Protein AF-A0A929TL48-F1 (afdb_monomer)

Solvent-accessible surface area (backbone atoms only — not comparable to full-atom values): 5420 Å² total; per-residue (Å²): 94,58,62,59,53,46,75,73,37,95,61,46,52,31,38,32,74,45,83,45,65,51,97,87,66,5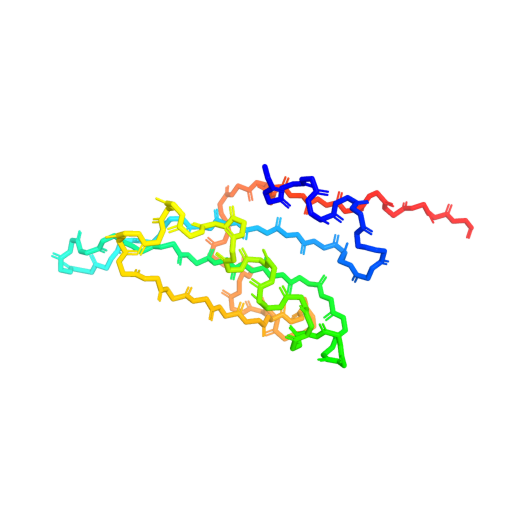4,56,27,46,37,41,41,40,23,41,60,75,92,53,44,73,70,48,49,58,56,53,48,65,51,43,44,89,68,46,86,36,66,65,49,79,52,86,38,34,70,92,70,30,69,77,48,68,80,68,57,91,66,82,60,75,36,70,56,82,80,78,87,124

Secondary structure (DSSP, 8-state):
-HHHHHHH-TT-SEEEEEEEE-TT--EEEEEEEES-HHHHHHHHHHHHHHHGGGTTS--EE----TTTTHHHHTT--S--SEE------

pLDDT: mean 72.06, std 12.64, range [36.94, 89.25]

Structure (mmCIF, N/CA/C/O backbone):
data_AF-A0A929TL48-F1
#
_entry.id   AF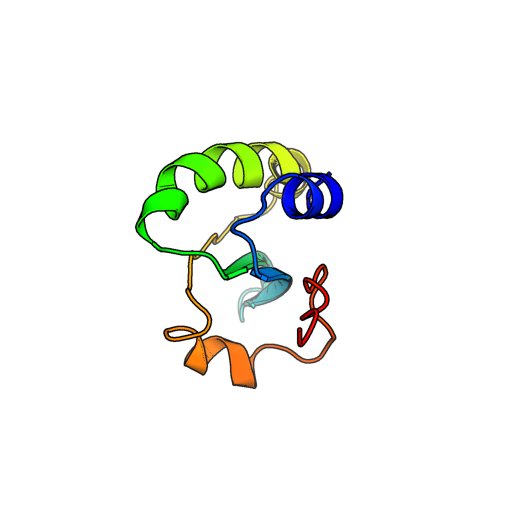-A0A929TL48-F1
#
loop_
_atom_site.group_PDB
_atom_site.id
_atom_site.type_symbol
_atom_site.label_atom_id
_atom_site.label_alt_id
_atom_site.label_comp_id
_atom_site.label_asym_id
_atom_site.label_entity_id
_atom_site.label_seq_id
_atom_site.pdbx_PDB_ins_code
_atom_site.Cartn_x
_atom_site.Cartn_y
_atom_site.Cartn_z
_atom_site.occupancy
_atom_site.B_iso_or_equiv
_atom_site.auth_seq_id
_atom_site.auth_comp_id
_atom_site.auth_asym_id
_atom_site.auth_atom_id
_atom_site.pdbx_PDB_model_num
ATOM 1 N N . ARG A 1 1 ? -6.977 5.426 -5.711 1.00 79.75 1 ARG A N 1
ATOM 2 C CA . ARG A 1 1 ? -5.695 6.156 -5.861 1.00 79.75 1 ARG A CA 1
ATOM 3 C C . ARG A 1 1 ? -4.522 5.200 -5.706 1.00 79.75 1 ARG A C 1
ATOM 5 O O . ARG A 1 1 ? -3.866 4.965 -6.701 1.00 79.75 1 ARG A O 1
ATOM 12 N N . LEU A 1 2 ? -4.357 4.546 -4.551 1.00 82.50 2 LEU A N 1
ATOM 13 C CA . LEU A 1 2 ? -3.260 3.596 -4.304 1.00 82.50 2 LEU A CA 1
ATOM 14 C C . LEU A 1 2 ? -3.180 2.429 -5.317 1.00 82.50 2 LEU A C 1
ATOM 16 O O . LEU A 1 2 ? -2.126 2.181 -5.884 1.00 82.50 2 LEU A O 1
ATOM 20 N N . ILE A 1 3 ? -4.313 1.791 -5.642 1.00 85.62 3 ILE A N 1
ATOM 21 C CA . ILE A 1 3 ? -4.373 0.750 -6.692 1.00 85.62 3 ILE A CA 1
ATOM 22 C C . ILE A 1 3 ? -4.014 1.321 -8.075 1.00 85.62 3 ILE A C 1
ATOM 24 O O . ILE A 1 3 ? -3.343 0.671 -8.867 1.00 85.62 3 ILE A O 1
ATOM 28 N N . SER A 1 4 ? -4.463 2.541 -8.385 1.00 87.38 4 SER A N 1
ATOM 29 C CA . SER A 1 4 ? -4.156 3.198 -9.662 1.00 87.38 4 SER A CA 1
ATOM 30 C C . SER A 1 4 ? -2.666 3.509 -9.784 1.00 87.38 4 SER A C 1
ATOM 32 O O . SER A 1 4 ? -2.098 3.256 -10.836 1.00 87.38 4 SER A O 1
ATOM 34 N N . PHE A 1 5 ? -2.048 3.984 -8.700 1.00 86.06 5 PHE A N 1
ATOM 35 C CA . PHE A 1 5 ? -0.605 4.172 -8.591 1.00 86.06 5 PHE A CA 1
ATOM 36 C C . PHE A 1 5 ? 0.138 2.848 -8.823 1.00 86.06 5 PHE A C 1
ATOM 38 O O . PHE A 1 5 ? 1.010 2.781 -9.680 1.00 86.06 5 PHE A O 1
ATOM 45 N N . ALA A 1 6 ? -0.266 1.759 -8.161 1.00 87.38 6 ALA A N 1
ATOM 46 C CA . ALA A 1 6 ? 0.378 0.456 -8.342 1.00 87.38 6 ALA A CA 1
ATOM 47 C C . ALA A 1 6 ? 0.284 -0.077 -9.786 1.00 87.38 6 ALA A C 1
ATOM 49 O O . ALA A 1 6 ? 1.213 -0.708 -10.281 1.00 87.38 6 ALA A O 1
ATOM 50 N N . LYS A 1 7 ? -0.812 0.222 -10.495 1.00 88.06 7 LYS A N 1
ATOM 51 C CA . LYS A 1 7 ? -0.995 -0.157 -11.906 1.00 88.06 7 LYS A CA 1
ATOM 52 C C . LYS A 1 7 ? -0.114 0.625 -12.883 1.00 88.06 7 LYS A C 1
ATOM 54 O O . LYS A 1 7 ? 0.148 0.116 -13.968 1.00 88.06 7 LYS A O 1
ATOM 59 N N . THR A 1 8 ? 0.308 1.846 -12.549 1.00 89.25 8 THR A N 1
ATOM 60 C CA . THR A 1 8 ? 1.171 2.664 -13.423 1.00 89.25 8 THR A CA 1
ATOM 61 C C . THR A 1 8 ? 2.662 2.437 -13.182 1.00 89.25 8 THR A C 1
ATOM 63 O O . THR A 1 8 ? 3.465 2.888 -13.991 1.00 89.25 8 THR A O 1
ATOM 66 N N . HIS A 1 9 ? 3.025 1.729 -12.110 1.00 86.12 9 HIS A N 1
ATOM 67 C CA . HIS A 1 9 ? 4.408 1.471 -11.711 1.00 86.12 9 HIS A CA 1
ATOM 68 C C . HIS A 1 9 ? 4.766 0.005 -11.967 1.00 86.12 9 HIS A C 1
ATOM 70 O O . HIS A 1 9 ? 4.376 -0.902 -11.226 1.00 86.12 9 HIS A O 1
ATOM 76 N N . SER A 1 10 ? 5.499 -0.220 -13.061 1.00 85.38 10 SER A N 1
ATOM 77 C CA . SER A 1 10 ? 5.923 -1.530 -13.579 1.00 85.38 10 SER A CA 1
ATOM 78 C C . SER A 1 10 ? 6.953 -2.270 -12.713 1.00 85.38 10 SER A C 1
ATOM 80 O O . SER A 1 10 ? 7.324 -3.399 -12.999 1.00 85.38 10 SER A O 1
ATOM 82 N N . GLU A 1 11 ? 7.336 -1.715 -11.581 1.00 83.31 11 GLU A N 1
ATOM 83 C CA . GLU A 1 11 ? 8.273 -2.261 -10.605 1.00 83.31 11 GLU A CA 1
ATOM 84 C C . GLU A 1 11 ? 7.564 -2.772 -9.342 1.00 83.31 11 GLU A C 1
ATOM 86 O O . GLU A 1 11 ? 8.136 -3.559 -8.595 1.00 83.31 11 GLU A O 1
ATOM 91 N N . ILE A 1 12 ? 6.297 -2.389 -9.135 1.0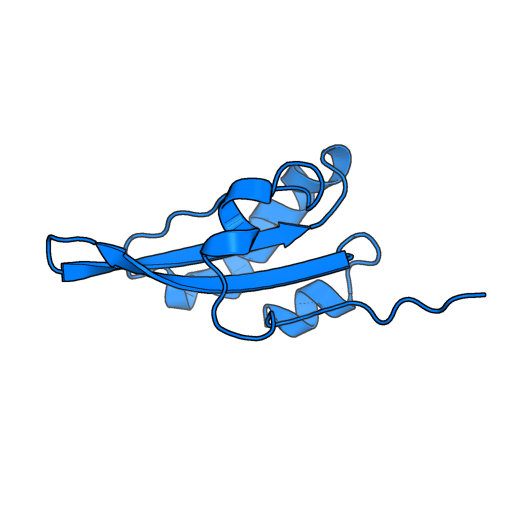0 85.69 12 ILE A N 1
ATOM 92 C CA . ILE A 1 12 ? 5.484 -2.839 -8.000 1.00 85.69 12 ILE A CA 1
ATOM 93 C C . ILE A 1 12 ? 4.856 -4.199 -8.307 1.00 85.69 12 ILE A C 1
ATOM 95 O O . ILE A 1 12 ? 3.884 -4.298 -9.061 1.00 85.69 12 ILE A O 1
ATOM 99 N N . ALA A 1 13 ? 5.395 -5.250 -7.700 1.00 85.19 13 ALA A N 1
ATOM 100 C CA . ALA A 1 13 ? 4.855 -6.602 -7.804 1.00 85.19 13 ALA A CA 1
ATOM 101 C C . ALA A 1 13 ? 3.601 -6.778 -6.935 1.00 85.19 13 ALA A C 1
ATOM 103 O O . ALA A 1 13 ? 2.654 -7.462 -7.326 1.00 85.19 13 ALA A O 1
ATOM 104 N N . MET A 1 14 ? 3.565 -6.124 -5.771 1.00 84.75 14 MET A N 1
ATOM 105 C CA . MET A 1 14 ? 2.446 -6.211 -4.837 1.00 84.75 14 MET A CA 1
ATOM 106 C C . MET A 1 14 ? 2.341 -4.947 -3.988 1.00 84.75 14 MET A C 1
ATOM 108 O O . MET A 1 14 ? 3.346 -4.349 -3.608 1.00 84.75 14 MET A O 1
ATOM 112 N N . LEU A 1 15 ? 1.109 -4.540 -3.695 1.00 85.94 15 LEU A N 1
ATOM 113 C CA . LEU A 1 15 ? 0.813 -3.467 -2.758 1.00 85.94 15 LEU A CA 1
ATOM 114 C C . LEU A 1 15 ? -0.329 -3.903 -1.845 1.00 85.94 15 LEU A C 1
ATOM 116 O O . LEU A 1 15 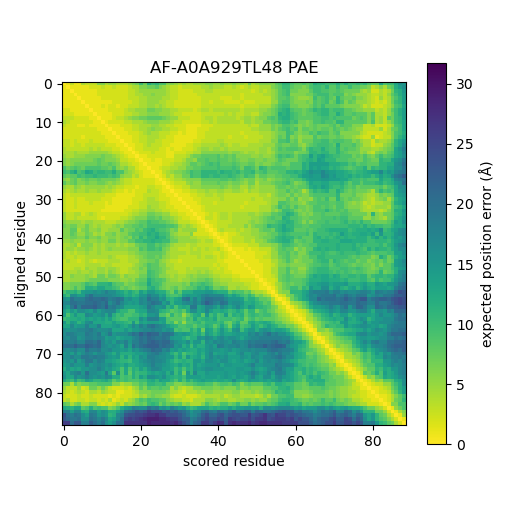? -1.370 -4.366 -2.308 1.00 85.94 15 LEU A O 1
ATOM 120 N N . ASP A 1 16 ? -0.146 -3.696 -0.548 1.00 84.94 16 ASP A N 1
ATOM 121 C CA . ASP A 1 16 ? -1.109 -4.046 0.484 1.00 84.94 16 ASP A CA 1
ATOM 122 C C . ASP A 1 16 ? -1.259 -2.921 1.515 1.00 84.94 16 ASP A C 1
ATOM 124 O O . ASP A 1 16 ? -0.364 -2.091 1.699 1.00 84.94 16 ASP A O 1
ATOM 128 N N . MET A 1 17 ? -2.404 -2.886 2.193 1.00 82.44 17 MET A N 1
ATOM 129 C CA . MET A 1 17 ? -2.685 -1.947 3.273 1.00 82.44 17 MET A CA 1
ATOM 130 C C . MET A 1 17 ? -3.441 -2.654 4.394 1.00 82.44 17 MET A C 1
ATOM 132 O O . MET A 1 17 ? -4.609 -3.006 4.255 1.00 82.44 17 MET A O 1
ATOM 136 N N . LEU A 1 18 ? -2.786 -2.784 5.541 1.00 79.75 18 LEU A N 1
ATOM 137 C CA . LEU A 1 18 ? -3.313 -3.450 6.723 1.00 79.75 18 LEU A CA 1
ATOM 138 C C . LEU A 1 18 ? -3.725 -2.424 7.775 1.00 79.75 18 LEU A C 1
ATOM 140 O O . LEU A 1 18 ? -2.965 -1.514 8.107 1.00 79.75 18 LEU A O 1
ATOM 144 N N . LEU A 1 19 ? -4.912 -2.597 8.351 1.00 79.75 19 LEU A N 1
ATOM 145 C CA . LEU A 1 19 ? -5.334 -1.850 9.530 1.00 79.75 19 LEU A CA 1
ATOM 146 C C . LEU A 1 19 ? -4.791 -2.543 10.782 1.00 79.75 19 LEU A C 1
ATOM 148 O O . LEU A 1 19 ? -5.218 -3.646 11.118 1.00 79.75 19 LEU A O 1
ATOM 152 N N . LYS A 1 20 ? -3.873 -1.897 11.498 1.00 77.44 20 LYS A N 1
ATOM 153 C CA . LYS A 1 20 ? -3.389 -2.364 12.796 1.00 77.44 20 LYS A CA 1
ATOM 154 C C . LYS A 1 20 ? -4.062 -1.591 13.917 1.00 77.44 20 LYS A C 1
ATOM 156 O O . LYS A 1 20 ? -4.262 -0.383 13.835 1.00 77.44 20 LYS A O 1
ATOM 161 N N . ARG A 1 21 ? -4.400 -2.299 14.989 1.00 78.31 21 ARG A N 1
ATOM 162 C CA . ARG A 1 21 ? -4.799 -1.704 16.261 1.00 78.31 21 ARG A CA 1
ATOM 163 C C . ARG A 1 21 ? -3.838 -2.203 17.326 1.00 78.31 21 ARG A C 1
ATOM 165 O O . ARG A 1 21 ? -3.679 -3.413 17.464 1.00 78.31 21 ARG A O 1
ATOM 172 N N . ASP A 1 22 ? -3.184 -1.286 18.023 1.00 78.06 22 ASP A N 1
ATOM 173 C CA . ASP A 1 22 ? -2.322 -1.646 19.146 1.00 78.06 22 ASP A CA 1
ATOM 174 C C . ASP A 1 22 ? -3.131 -1.893 20.430 1.00 78.06 22 ASP A C 1
ATOM 176 O O . ASP A 1 22 ? -4.345 -1.670 20.488 1.00 78.06 22 ASP A O 1
ATOM 180 N N . GLU A 1 23 ? -2.449 -2.359 21.475 1.00 80.12 23 GLU A N 1
ATOM 181 C CA . GLU A 1 23 ? -3.048 -2.665 22.780 1.00 80.12 23 GLU A CA 1
ATOM 182 C C . GLU A 1 23 ? -3.678 -1.434 23.458 1.00 80.12 23 GLU A C 1
ATOM 184 O O . GLU A 1 23 ? -4.587 -1.578 24.274 1.00 80.12 23 GLU A O 1
ATOM 189 N N . SER A 1 24 ? -3.251 -0.219 23.090 1.00 82.06 24 SER A N 1
ATOM 190 C CA . SER A 1 24 ? -3.824 1.041 23.584 1.00 82.06 24 SER A CA 1
ATOM 191 C C . SER A 1 24 ? -5.113 1.448 22.856 1.00 82.06 24 SER A C 1
ATOM 193 O O . SER A 1 24 ? -5.759 2.430 23.223 1.00 82.06 24 SER A O 1
ATOM 195 N N . GLY A 1 25 ? -5.508 0.698 21.821 1.00 77.44 25 GLY A N 1
ATOM 196 C CA . GLY A 1 25 ? -6.646 1.009 20.959 1.00 77.44 25 GLY A CA 1
ATOM 197 C C . GLY A 1 25 ? -6.314 1.990 19.832 1.00 77.44 25 GLY A C 1
ATOM 198 O O . GLY A 1 25 ? -7.200 2.331 19.036 1.00 77.44 25 GLY A O 1
ATOM 199 N N . THR A 1 26 ? -5.054 2.416 19.712 1.00 78.50 26 THR A N 1
ATOM 200 C CA . THR A 1 26 ? -4.613 3.285 18.623 1.00 78.50 26 THR A CA 1
ATOM 201 C C . THR A 1 26 ? -4.653 2.501 17.325 1.00 78.50 26 THR A C 1
ATOM 203 O O . THR A 1 26 ? -4.156 1.382 17.225 1.00 78.50 26 THR A O 1
ATOM 206 N N . THR A 1 27 ? -5.302 3.086 16.324 1.00 74.81 27 THR A N 1
ATOM 207 C CA . THR A 1 27 ? -5.466 2.474 15.008 1.00 74.81 27 THR A CA 1
ATOM 208 C C . THR A 1 27 ? -4.502 3.131 14.027 1.00 74.81 27 THR A C 1
ATOM 210 O O . THR A 1 27 ? -4.536 4.352 13.866 1.00 74.81 27 THR A O 1
ATOM 213 N N . SER A 1 28 ? -3.678 2.326 13.369 1.00 73.62 28 SER A N 1
ATOM 214 C CA . SER A 1 28 ? -2.696 2.736 12.370 1.00 73.62 28 SER A CA 1
ATOM 215 C C . SER A 1 28 ? -2.873 1.929 11.087 1.00 73.62 28 SER A C 1
ATOM 217 O O . SER A 1 28 ? -3.365 0.802 11.101 1.00 73.62 28 SER A O 1
ATOM 219 N N . TYR A 1 29 ? -2.489 2.514 9.958 1.00 76.88 29 TYR A N 1
ATOM 220 C CA . TYR A 1 29 ? -2.386 1.783 8.699 1.00 76.88 29 TYR A CA 1
ATOM 221 C C . TYR A 1 29 ? -0.926 1.397 8.474 1.00 76.88 29 TYR A C 1
ATOM 223 O O . TYR A 1 29 ? -0.047 2.247 8.621 1.00 76.88 29 TYR A O 1
ATOM 231 N N . LEU A 1 30 ? -0.693 0.136 8.113 1.00 77.50 30 LEU A N 1
ATOM 232 C CA . LEU A 1 30 ? 0.571 -0.373 7.597 1.00 77.50 30 LEU A CA 1
ATOM 233 C C . LEU A 1 30 ? 0.420 -0.585 6.096 1.00 77.50 30 LEU A C 1
ATOM 235 O O . LEU A 1 30 ? -0.370 -1.421 5.670 1.00 77.50 30 LEU A O 1
ATOM 239 N N . ILE A 1 31 ? 1.185 0.153 5.305 1.00 78.88 31 ILE A N 1
ATOM 240 C CA . ILE A 1 31 ? 1.284 -0.076 3.863 1.00 78.88 31 ILE A CA 1
ATOM 241 C C . ILE A 1 31 ? 2.498 -0.966 3.624 1.00 78.88 31 ILE A C 1
ATOM 243 O O . ILE A 1 31 ? 3.551 -0.707 4.200 1.00 78.88 31 ILE A O 1
ATOM 247 N N . ILE A 1 32 ? 2.337 -2.001 2.802 1.00 79.50 32 ILE A N 1
ATOM 248 C CA . ILE A 1 32 ? 3.407 -2.915 2.395 1.00 79.50 32 ILE A CA 1
ATOM 249 C C . ILE A 1 32 ? 3.499 -2.853 0.878 1.00 79.50 32 ILE A C 1
ATOM 251 O O . ILE A 1 32 ? 2.497 -3.051 0.194 1.00 79.50 32 ILE A O 1
ATOM 255 N N . VAL A 1 33 ? 4.691 -2.594 0.351 1.00 80.38 33 VAL A N 1
ATOM 256 C CA . VAL A 1 33 ? 4.932 -2.546 -1.094 1.00 80.38 33 VAL A CA 1
ATOM 257 C C . VAL A 1 33 ? 6.114 -3.430 -1.433 1.00 80.38 33 VAL A C 1
ATOM 259 O O . VAL A 1 33 ? 7.194 -3.249 -0.876 1.00 80.38 33 VAL A O 1
ATOM 262 N N . ASP A 1 34 ? 5.896 -4.365 -2.352 1.00 81.31 34 ASP A N 1
ATOM 263 C CA . ASP A 1 34 ? 6.949 -5.194 -2.917 1.00 81.31 34 ASP A CA 1
ATOM 264 C C . ASP A 1 34 ? 7.427 -4.631 -4.246 1.00 81.31 34 ASP A C 1
ATOM 266 O O . ASP A 1 34 ? 6.683 -4.584 -5.230 1.00 81.31 34 ASP A O 1
ATOM 270 N N . MET A 1 35 ? 8.673 -4.177 -4.233 1.00 81.75 35 MET A N 1
ATOM 271 C CA . MET A 1 35 ? 9.361 -3.540 -5.345 1.00 81.75 35 MET A CA 1
ATOM 272 C C . MET A 1 35 ? 10.875 -3.531 -5.078 1.00 81.75 35 MET A C 1
ATOM 274 O O . MET A 1 35 ? 11.278 -3.650 -3.919 1.00 81.75 35 MET A O 1
ATOM 278 N N . PRO A 1 36 ? 11.735 -3.349 -6.094 1.00 80.19 36 PRO A N 1
ATOM 279 C CA . PRO A 1 36 ? 13.176 -3.217 -5.886 1.00 80.19 36 PRO A CA 1
ATOM 280 C C . PRO A 1 36 ? 13.538 -2.033 -4.972 1.0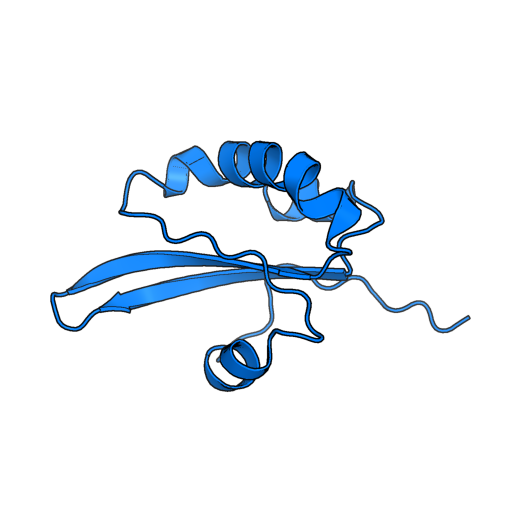0 80.19 36 PRO A C 1
ATOM 282 O O . PRO A 1 36 ? 12.965 -0.948 -5.088 1.00 80.19 36 PRO A O 1
ATOM 285 N N . GLU A 1 37 ? 14.529 -2.224 -4.093 1.00 73.62 37 GLU A N 1
ATOM 286 C CA . GLU A 1 37 ? 14.962 -1.220 -3.100 1.00 73.62 37 GLU A CA 1
ATOM 287 C C . GLU A 1 37 ? 15.438 0.089 -3.756 1.00 73.62 37 GLU A C 1
ATOM 289 O O . GLU A 1 37 ? 15.180 1.172 -3.236 1.00 73.62 37 GLU A O 1
ATOM 294 N N . GLU A 1 38 ? 16.043 -0.003 -4.942 1.00 76.50 38 GLU A N 1
ATOM 295 C CA . GLU A 1 38 ? 16.540 1.131 -5.735 1.00 76.50 38 GLU A CA 1
ATOM 296 C C . GLU A 1 38 ? 15.438 2.140 -6.107 1.00 76.50 38 GLU A C 1
ATOM 298 O O . GLU A 1 38 ? 15.705 3.336 -6.193 1.00 76.50 38 GLU A O 1
ATOM 303 N N . HIS A 1 39 ? 14.189 1.683 -6.250 1.00 71.44 39 HIS A N 1
ATOM 304 C CA . HIS A 1 39 ? 13.038 2.515 -6.632 1.00 71.44 39 HIS A CA 1
ATOM 305 C C . HIS A 1 39 ? 12.178 2.951 -5.434 1.00 71.44 39 HIS A C 1
ATOM 307 O O . HIS A 1 39 ? 11.247 3.747 -5.572 1.00 71.44 39 HIS A O 1
ATOM 313 N N . CYS A 1 40 ? 12.486 2.452 -4.234 1.00 71.56 40 CYS A N 1
ATOM 314 C CA . CYS A 1 40 ? 11.697 2.679 -3.025 1.00 71.56 40 CYS A CA 1
ATOM 315 C C . CYS A 1 40 ? 11.553 4.172 -2.689 1.00 71.56 40 CYS A C 1
ATOM 317 O O . CYS A 1 40 ? 10.459 4.641 -2.376 1.00 71.56 40 CYS A O 1
ATOM 319 N N . HIS A 1 41 ? 12.641 4.942 -2.799 1.00 70.44 41 HIS A N 1
ATOM 320 C CA . HIS A 1 41 ? 12.641 6.361 -2.438 1.00 70.44 41 HIS A CA 1
ATOM 321 C C . HIS A 1 41 ? 11.737 7.210 -3.346 1.00 70.44 41 HIS A C 1
ATOM 323 O O . HIS A 1 41 ? 11.082 8.141 -2.876 1.00 70.44 41 HIS A O 1
ATOM 329 N N . GLU A 1 42 ? 11.675 6.865 -4.632 1.00 73.25 42 GLU A N 1
ATOM 330 C CA . GLU A 1 42 ? 10.871 7.561 -5.638 1.00 73.25 42 GLU A CA 1
ATOM 331 C C . GLU A 1 42 ? 9.379 7.267 -5.431 1.00 73.25 42 GLU A C 1
ATOM 333 O O . GLU A 1 42 ? 8.561 8.185 -5.364 1.00 73.25 42 GLU A O 1
ATOM 338 N N . CYS A 1 43 ? 9.037 5.997 -5.192 1.00 76.31 43 CYS A N 1
ATOM 339 C CA . CYS A 1 43 ? 7.662 5.576 -4.932 1.00 76.31 43 CYS A CA 1
ATOM 340 C C . CYS A 1 43 ? 7.141 6.016 -3.554 1.00 76.31 43 CYS A C 1
ATOM 342 O O . CYS A 1 43 ? 5.942 6.258 -3.409 1.00 76.31 43 CYS A O 1
ATOM 344 N N . PHE A 1 44 ? 8.008 6.165 -2.540 1.00 76.81 44 PHE A N 1
ATOM 345 C CA . PHE A 1 44 ? 7.611 6.536 -1.173 1.00 76.81 44 PHE A CA 1
ATOM 346 C C . PHE A 1 44 ? 6.736 7.785 -1.148 1.00 76.81 44 PHE A C 1
ATOM 348 O O . PHE A 1 44 ? 5.683 7.810 -0.505 1.00 76.81 44 PHE A O 1
ATOM 355 N N . LYS A 1 45 ? 7.182 8.836 -1.842 1.00 78.94 45 LYS A N 1
ATOM 356 C CA . LYS A 1 45 ? 6.508 10.133 -1.838 1.00 78.94 45 LYS A CA 1
ATOM 357 C C . LYS A 1 45 ? 5.114 10.031 -2.453 1.00 78.94 45 LYS A C 1
ATOM 359 O O . LYS A 1 45 ? 4.156 10.534 -1.872 1.00 78.94 45 LYS A O 1
ATOM 364 N N . GLU A 1 46 ? 4.988 9.355 -3.587 1.00 80.81 46 GLU A N 1
ATOM 365 C CA . GLU A 1 46 ? 3.718 9.229 -4.303 1.00 80.81 46 GLU A CA 1
ATOM 366 C C . GLU A 1 46 ? 2.733 8.277 -3.611 1.00 80.81 46 GLU A C 1
ATOM 368 O O . GLU A 1 46 ? 1.527 8.546 -3.586 1.00 80.81 46 GLU A O 1
ATOM 373 N N . ILE A 1 47 ? 3.230 7.206 -2.982 1.00 80.06 47 ILE A N 1
ATOM 374 C CA . ILE A 1 47 ? 2.437 6.329 -2.108 1.00 80.06 47 ILE A CA 1
ATOM 375 C C . ILE A 1 47 ? 1.882 7.147 -0.946 1.00 80.06 47 ILE A C 1
ATOM 377 O O . ILE A 1 47 ? 0.671 7.132 -0.716 1.00 80.06 47 ILE A O 1
ATOM 381 N N . TYR A 1 48 ? 2.749 7.899 -0.261 1.00 77.75 48 TYR A N 1
ATOM 382 C CA . TYR A 1 48 ? 2.368 8.771 0.845 1.00 77.75 48 TYR A CA 1
ATOM 383 C C . TYR A 1 48 ? 1.316 9.801 0.417 1.00 77.75 48 TYR A C 1
ATOM 385 O O . TYR A 1 48 ? 0.291 9.947 1.079 1.00 77.75 48 TYR A O 1
ATOM 393 N N . GLU A 1 49 ? 1.518 10.494 -0.705 1.00 79.56 49 GLU A N 1
ATOM 394 C CA . GLU A 1 49 ? 0.552 11.461 -1.240 1.00 79.56 49 GLU A CA 1
ATOM 395 C C . GLU A 1 49 ? -0.780 10.794 -1.620 1.00 79.56 49 GLU A C 1
ATOM 397 O O . GLU A 1 49 ? -1.851 11.344 -1.354 1.00 79.56 49 GLU A O 1
ATOM 402 N N . SER A 1 50 ? -0.736 9.576 -2.164 1.00 79.31 50 SER A N 1
ATOM 403 C CA . SER A 1 50 ? -1.919 8.803 -2.559 1.00 79.31 50 SER A CA 1
ATOM 404 C C . SER A 1 50 ? -2.770 8.330 -1.383 1.00 79.31 50 SER A C 1
ATOM 406 O O . SER A 1 50 ? -3.976 8.119 -1.559 1.00 79.31 50 SER A O 1
ATOM 408 N N . CYS A 1 51 ? -2.164 8.138 -0.209 1.00 76.19 51 CYS A N 1
ATOM 409 C CA . CYS A 1 51 ? -2.842 7.683 1.001 1.00 76.19 51 CYS A CA 1
ATOM 410 C C . CYS A 1 51 ? -2.960 8.763 2.083 1.00 76.19 51 CYS A C 1
ATOM 412 O O . CYS A 1 51 ? -3.598 8.500 3.096 1.00 76.19 51 CYS A O 1
ATOM 414 N N . ARG A 1 52 ? -2.432 9.978 1.869 1.00 74.88 52 ARG A N 1
ATOM 415 C CA . ARG A 1 52 ? -2.364 11.073 2.857 1.00 74.88 52 ARG A CA 1
ATOM 416 C C . ARG A 1 52 ? -3.679 11.363 3.573 1.00 74.88 52 ARG A C 1
ATOM 418 O O . ARG A 1 52 ? -3.679 11.574 4.782 1.00 74.88 52 ARG A O 1
ATOM 425 N N . ASP A 1 53 ? -4.790 11.306 2.845 1.00 74.00 53 ASP A N 1
ATOM 426 C CA . ASP A 1 53 ? -6.139 11.529 3.380 1.00 74.00 53 ASP A CA 1
ATOM 427 C C . ASP A 1 53 ? -6.538 10.464 4.433 1.00 74.00 53 ASP A C 1
ATOM 429 O O . ASP A 1 53 ? -7.366 10.717 5.306 1.00 74.00 53 ASP A O 1
ATOM 433 N N . LEU A 1 54 ? -5.921 9.277 4.397 1.00 66.94 54 LEU A N 1
ATOM 434 C CA . LEU A 1 54 ? -6.075 8.199 5.384 1.00 66.94 54 LEU A CA 1
ATOM 435 C C . LEU A 1 54 ? -5.104 8.346 6.571 1.00 66.94 54 LEU A C 1
ATOM 437 O O . LEU A 1 54 ? -5.371 7.817 7.652 1.00 66.94 54 LEU A O 1
ATOM 441 N N . LEU A 1 55 ? -4.007 9.096 6.396 1.00 60.16 55 LEU A N 1
ATOM 442 C CA . LEU A 1 55 ? -2.919 9.280 7.370 1.00 60.16 55 LEU A CA 1
ATOM 443 C C . LEU A 1 55 ? -3.219 10.330 8.456 1.00 60.16 55 LEU A C 1
ATOM 445 O O . LEU A 1 55 ? -2.369 10.602 9.301 1.00 60.16 55 LEU A O 1
ATOM 449 N N . HIS A 1 56 ? -4.433 10.895 8.498 1.00 57.56 56 HIS A N 1
ATOM 450 C CA . HIS A 1 56 ? -4.908 11.685 9.648 1.00 57.56 56 HIS A CA 1
ATOM 451 C C . HIS A 1 56 ? -4.991 10.856 10.951 1.00 57.56 56 HIS A C 1
ATOM 453 O O . HIS A 1 56 ? -5.217 11.410 12.028 1.00 57.56 56 HIS A O 1
ATOM 459 N N . ARG A 1 57 ? -4.790 9.533 10.868 1.00 54.34 57 ARG A N 1
ATOM 460 C CA . ARG A 1 57 ? -4.520 8.618 11.983 1.00 54.34 57 ARG A CA 1
ATOM 461 C C . ARG A 1 57 ? -3.075 8.123 11.874 1.00 54.34 57 ARG A C 1
ATOM 463 O O . ARG A 1 57 ? -2.647 7.785 10.776 1.00 54.34 57 ARG A O 1
ATOM 470 N N . VAL A 1 58 ? -2.353 8.117 13.001 1.00 49.88 58 VAL A N 1
ATOM 471 C CA . VAL A 1 58 ? -0.907 7.829 13.135 1.00 49.88 58 VAL A CA 1
ATOM 472 C C . VAL A 1 58 ? -0.432 6.757 12.137 1.00 49.88 58 VAL A C 1
ATOM 474 O O . VAL A 1 58 ? -0.801 5.590 12.289 1.00 49.88 58 VAL A O 1
ATOM 477 N N . PRO A 1 59 ? 0.357 7.125 11.111 1.00 50.09 59 PRO A N 1
ATOM 478 C CA . PRO A 1 59 ? 0.770 6.186 10.079 1.00 50.09 59 PRO A CA 1
ATOM 479 C C . PRO A 1 59 ? 2.140 5.569 10.378 1.00 50.09 59 PRO A C 1
ATOM 481 O O . PRO A 1 59 ? 3.100 6.281 10.666 1.00 50.09 59 PRO A O 1
ATOM 484 N N . TYR A 1 60 ? 2.243 4.247 10.240 1.00 55.53 60 TYR A N 1
ATOM 485 C CA . TYR A 1 60 ? 3.521 3.541 10.154 1.00 55.53 60 TYR A CA 1
ATOM 486 C C . TYR A 1 60 ? 3.630 2.959 8.747 1.00 55.53 60 TYR A C 1
ATOM 488 O O . TYR A 1 60 ? 2.936 2.004 8.413 1.00 55.53 60 TYR A O 1
ATOM 496 N N . MET A 1 61 ? 4.465 3.562 7.906 1.00 60.25 61 MET A N 1
ATOM 497 C CA . MET A 1 61 ? 4.706 3.088 6.544 1.00 60.25 61 MET A CA 1
ATOM 498 C C . MET A 1 61 ? 6.068 2.399 6.503 1.00 60.25 61 MET A C 1
ATOM 500 O O . MET A 1 61 ? 7.065 3.025 6.857 1.00 60.25 61 MET A O 1
ATOM 504 N N . ASP A 1 62 ? 6.095 1.125 6.111 1.00 59.91 62 ASP A N 1
ATOM 505 C CA . ASP A 1 62 ? 7.312 0.313 6.053 1.00 59.91 62 ASP A CA 1
ATOM 506 C C . ASP A 1 62 ? 7.484 -0.256 4.639 1.00 59.91 62 ASP A C 1
ATOM 508 O O . ASP A 1 62 ? 6.529 -0.745 4.035 1.00 59.91 62 ASP A O 1
ATOM 512 N N . PHE A 1 63 ? 8.693 -0.157 4.092 1.00 60.69 63 PHE A N 1
ATOM 513 C CA . PHE A 1 63 ? 8.999 -0.576 2.724 1.00 60.69 63 PHE A CA 1
ATOM 514 C C . PHE A 1 63 ? 9.753 -1.879 2.774 1.00 60.69 63 PHE A C 1
ATOM 516 O O . PHE A 1 63 ? 10.905 -1.938 3.203 1.00 60.69 63 PHE A O 1
ATOM 523 N N . VAL A 1 64 ? 9.078 -2.939 2.354 1.00 58.69 64 VAL A N 1
ATOM 524 C CA . VAL A 1 64 ? 9.547 -4.293 2.584 1.00 58.69 64 VAL A CA 1
ATOM 525 C C . VAL A 1 64 ? 9.402 -5.076 1.298 1.00 58.69 64 VAL A C 1
ATOM 527 O O . VAL A 1 64 ? 8.292 -5.396 0.881 1.00 58.69 64 VAL A O 1
ATOM 530 N N . THR A 1 65 ? 10.540 -5.426 0.704 1.00 56.91 65 THR A N 1
ATOM 531 C CA . THR A 1 65 ? 10.589 -6.401 -0.389 1.00 56.91 65 THR A CA 1
ATOM 532 C C . THR A 1 65 ? 9.980 -7.718 0.096 1.00 56.91 65 THR A C 1
ATOM 534 O O . THR A 1 65 ? 10.212 -8.113 1.239 1.00 56.91 65 THR A O 1
ATOM 537 N N . LEU A 1 66 ? 9.231 -8.455 -0.730 1.00 52.41 66 LEU A N 1
ATOM 538 C CA . LEU A 1 66 ? 8.695 -9.774 -0.346 1.00 52.41 66 LEU A CA 1
ATOM 539 C C . LEU A 1 66 ? 9.812 -10.741 0.090 1.00 52.41 66 LEU A C 1
ATOM 541 O O . LEU A 1 66 ? 9.572 -11.599 0.938 1.00 52.41 66 LEU A O 1
ATOM 545 N N . GLN A 1 67 ? 11.045 -10.546 -0.397 1.00 50.66 67 GLN A N 1
ATOM 546 C CA . GLN A 1 67 ? 12.247 -11.241 0.086 1.00 50.66 67 GLN A CA 1
ATOM 547 C C . GLN A 1 67 ? 12.621 -10.922 1.546 1.00 50.66 67 GLN A C 1
ATOM 549 O O . GLN A 1 67 ? 13.199 -11.769 2.218 1.00 50.66 67 GLN A O 1
ATOM 554 N N . ARG A 1 68 ? 12.306 -9.725 2.052 1.00 48.28 68 ARG A N 1
ATOM 555 C CA . ARG A 1 68 ? 12.499 -9.309 3.456 1.00 48.28 68 ARG A CA 1
ATOM 556 C C . ARG A 1 68 ? 11.208 -9.356 4.288 1.00 48.28 68 ARG A C 1
ATOM 558 O O . ARG A 1 68 ? 11.246 -9.144 5.498 1.00 48.28 68 ARG A O 1
ATOM 565 N N . GLY A 1 69 ? 10.071 -9.655 3.662 1.00 53.81 69 GLY A N 1
ATOM 566 C CA . GLY A 1 69 ? 8.729 -9.589 4.242 1.00 53.81 69 GLY A CA 1
ATOM 567 C C . GLY A 1 69 ? 8.244 -10.834 4.969 1.00 53.81 69 GLY A C 1
ATOM 568 O O . GLY A 1 69 ? 7.035 -11.024 5.086 1.00 53.81 69 GLY A O 1
ATOM 569 N N . ASP A 1 70 ? 9.136 -11.672 5.498 1.00 55.00 70 ASP A N 1
ATOM 570 C CA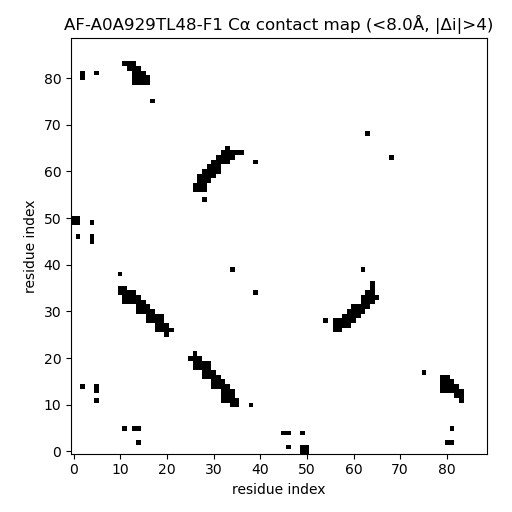 . ASP A 1 70 ? 8.728 -12.847 6.281 1.00 55.00 70 ASP A CA 1
ATOM 571 C C . ASP A 1 70 ? 7.870 -12.475 7.504 1.00 55.00 70 ASP A C 1
ATOM 573 O O . ASP A 1 70 ? 6.969 -13.226 7.875 1.00 55.00 70 ASP A O 1
ATOM 577 N N . PHE A 1 71 ? 8.041 -11.275 8.073 1.00 55.12 71 PHE A N 1
ATOM 578 C CA . PHE A 1 71 ? 7.167 -10.778 9.145 1.00 55.12 71 PHE A CA 1
ATOM 579 C C . PHE A 1 71 ? 5.734 -10.468 8.671 1.00 55.12 71 PHE A C 1
ATOM 581 O O . PHE A 1 71 ? 4.806 -10.451 9.480 1.00 55.12 71 PHE A O 1
ATOM 588 N N . ALA A 1 72 ? 5.533 -10.211 7.374 1.00 54.44 72 ALA A N 1
ATOM 589 C CA . ALA A 1 72 ? 4.224 -9.922 6.800 1.00 54.44 72 ALA A CA 1
ATOM 590 C C . ALA A 1 72 ? 3.435 -11.199 6.479 1.00 54.44 72 ALA A C 1
ATOM 592 O O . ALA A 1 72 ? 2.207 -11.147 6.445 1.00 54.44 72 ALA A O 1
ATOM 593 N N . LYS A 1 73 ? 4.107 -12.350 6.306 1.00 58.59 73 LYS A N 1
ATOM 594 C CA . LYS A 1 73 ? 3.448 -13.638 6.018 1.00 58.59 73 LYS A CA 1
ATOM 595 C C . LYS A 1 73 ? 2.453 -14.055 7.103 1.00 58.59 73 LYS A C 1
ATOM 597 O O . LYS A 1 73 ? 1.418 -14.619 6.779 1.00 58.59 73 LYS A O 1
ATOM 602 N N . GLY A 1 74 ? 2.742 -13.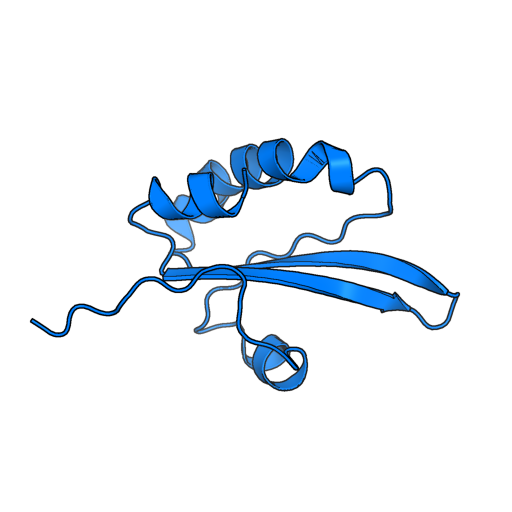759 8.373 1.00 57.97 74 GLY A N 1
ATOM 603 C CA . GLY A 1 74 ? 1.832 -14.030 9.496 1.00 57.97 74 GLY A CA 1
ATOM 604 C C . GLY A 1 74 ? 0.862 -12.890 9.827 1.00 57.97 74 GLY A C 1
ATOM 605 O O . GLY A 1 74 ? -0.025 -13.072 10.654 1.00 57.97 74 GLY A O 1
ATOM 606 N N . ALA A 1 75 ? 1.038 -11.712 9.221 1.00 59.53 75 ALA A N 1
ATOM 607 C CA . ALA A 1 75 ? 0.238 -10.522 9.513 1.00 59.53 75 ALA A CA 1
ATOM 608 C C . ALA A 1 75 ? -0.942 -10.334 8.547 1.00 59.53 75 ALA A C 1
ATOM 610 O O . ALA A 1 75 ? -1.869 -9.593 8.867 1.00 59.53 75 ALA A O 1
ATOM 611 N N . ARG A 1 76 ? -0.902 -10.972 7.371 1.00 63.47 76 ARG A N 1
ATOM 612 C CA . ARG A 1 76 ? -1.975 -10.899 6.375 1.00 63.47 76 ARG A CA 1
ATOM 613 C C . ARG A 1 76 ? -3.014 -11.974 6.647 1.00 63.47 76 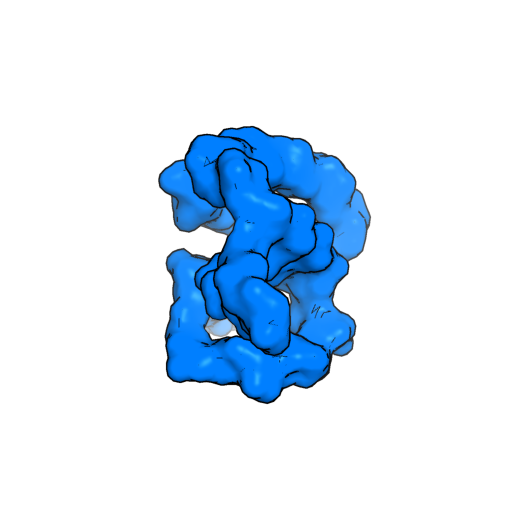ARG A C 1
ATOM 615 O O . ARG A 1 76 ? -2.697 -13.159 6.676 1.00 63.47 76 ARG A O 1
ATOM 622 N N . THR A 1 77 ? -4.255 -11.548 6.822 1.00 63.44 77 THR A N 1
ATOM 623 C CA . THR A 1 77 ? -5.424 -12.432 6.926 1.00 63.44 77 THR A CA 1
ATOM 624 C C . THR A 1 77 ? -6.286 -12.405 5.664 1.00 63.44 77 THR A C 1
ATOM 626 O O . THR A 1 77 ? -7.203 -13.210 5.548 1.00 63.44 77 THR A O 1
ATOM 629 N N . GLU A 1 78 ? -6.002 -11.489 4.735 1.00 70.06 78 GLU A N 1
ATOM 630 C CA . GLU A 1 78 ? -6.768 -11.234 3.511 1.00 70.06 78 GLU A CA 1
ATOM 631 C C . GLU A 1 78 ? -5.829 -11.085 2.303 1.00 70.06 78 GLU A C 1
ATOM 633 O O . GLU A 1 78 ? -4.606 -10.983 2.457 1.00 70.06 78 GLU A O 1
ATOM 638 N N . GLU A 1 79 ? -6.403 -11.106 1.097 1.00 75.12 79 GLU A N 1
ATOM 639 C CA . GLU A 1 79 ? -5.666 -10.845 -0.139 1.00 75.12 79 GLU A CA 1
ATOM 640 C C . GLU A 1 79 ? -5.180 -9.386 -0.189 1.00 75.12 79 GLU A C 1
ATOM 642 O O . GLU A 1 79 ? -5.900 -8.480 0.239 1.00 75.12 79 GLU A O 1
ATOM 647 N N . PRO A 1 80 ? -3.970 -9.134 -0.718 1.00 78.81 80 PRO A N 1
ATOM 648 C CA . PRO A 1 80 ? -3.444 -7.782 -0.840 1.00 78.81 80 PRO A CA 1
ATOM 649 C C . PRO A 1 80 ? -4.283 -6.929 -1.798 1.00 78.81 80 PRO A C 1
ATOM 651 O O . PRO A 1 80 ? -4.866 -7.425 -2.763 1.00 78.81 80 PRO A O 1
ATOM 654 N N . LEU A 1 81 ? -4.276 -5.612 -1.580 1.00 82.88 81 LEU A N 1
ATOM 655 C CA . LEU A 1 81 ? -5.017 -4.656 -2.416 1.00 82.88 81 LEU A CA 1
ATOM 656 C C . LEU A 1 81 ? -4.649 -4.700 -3.906 1.00 82.88 81 LEU A C 1
ATOM 658 O O . LEU A 1 81 ? -5.452 -4.301 -4.755 1.00 82.88 81 LEU A O 1
ATOM 662 N N . TYR A 1 82 ? -3.423 -5.103 -4.221 1.00 83.81 82 TYR A N 1
ATOM 663 C CA . TYR A 1 82 ? -2.944 -5.263 -5.580 1.00 83.81 82 TYR A CA 1
ATOM 664 C C . TYR A 1 82 ? -1.875 -6.352 -5.652 1.00 83.81 82 TYR A C 1
ATOM 666 O O . TYR A 1 82 ? -0.877 -6.307 -4.933 1.00 83.81 82 TYR A O 1
ATOM 674 N N . LEU A 1 83 ? -2.066 -7.277 -6.586 1.00 81.06 83 LEU A N 1
ATOM 675 C CA . LEU A 1 83 ? -1.049 -8.189 -7.089 1.00 81.06 83 LEU A CA 1
ATOM 676 C C . LEU A 1 83 ? -0.911 -7.933 -8.578 1.00 81.06 83 LEU A C 1
ATOM 678 O O . LEU A 1 83 ? -1.915 -7.785 -9.280 1.00 81.06 83 LEU A O 1
ATOM 682 N N . ARG A 1 84 ? 0.325 -7.884 -9.061 1.00 82.88 84 ARG A N 1
ATOM 683 C CA . ARG A 1 84 ? 0.547 -7.979 -10.493 1.00 82.88 84 ARG A CA 1
ATOM 684 C C . ARG A 1 84 ? 0.330 -9.424 -10.921 1.00 82.88 84 ARG A C 1
ATOM 686 O O . ARG A 1 84 ? 0.924 -10.326 -10.339 1.00 82.88 84 ARG A O 1
ATOM 693 N N . ASP A 1 85 ? -0.471 -9.622 -11.961 1.00 79.06 85 ASP A N 1
ATOM 694 C CA . ASP A 1 85 ? -0.574 -10.919 -12.621 1.00 79.06 85 ASP A CA 1
ATOM 695 C C . ASP A 1 85 ? 0.820 -11.322 -13.128 1.00 79.06 85 ASP A C 1
ATOM 697 O O . ASP A 1 85 ? 1.390 -10.654 -13.998 1.00 79.06 85 ASP A O 1
ATOM 701 N N . GLU A 1 86 ? 1.404 -12.387 -12.571 1.00 52.81 86 GLU A N 1
ATOM 702 C CA . GLU A 1 86 ? 2.598 -12.999 -13.151 1.00 52.81 86 GLU A CA 1
ATOM 703 C C . GLU A 1 86 ? 2.196 -13.588 -14.506 1.00 52.81 86 GLU A C 1
ATOM 705 O O . GLU A 1 86 ? 1.615 -14.670 -14.600 1.00 52.81 86 GLU A O 1
ATOM 710 N N . ILE A 1 87 ? 2.482 -12.857 -15.584 1.00 45.06 87 ILE A N 1
ATOM 711 C CA . ILE A 1 87 ? 2.492 -13.445 -16.917 1.00 45.06 87 ILE A CA 1
ATOM 712 C C . ILE A 1 87 ? 3.708 -14.371 -16.942 1.00 45.06 87 ILE A C 1
ATOM 714 O O . ILE A 1 87 ? 4.824 -1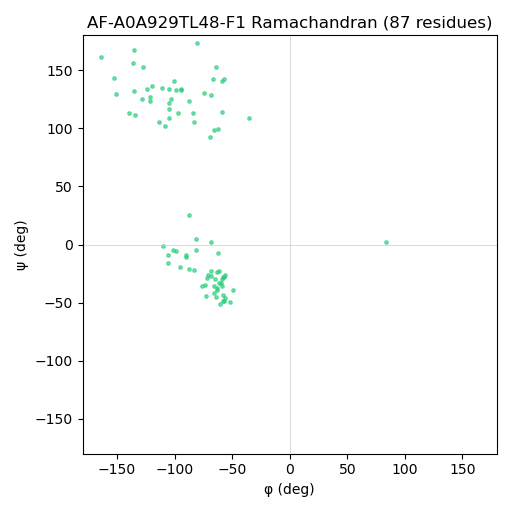3.936 -17.216 1.00 45.06 87 ILE A O 1
ATOM 718 N N . PHE A 1 88 ? 3.498 -15.647 -16.618 1.00 43.50 88 PHE A N 1
ATOM 719 C CA . PHE A 1 88 ? 4.438 -16.701 -16.974 1.00 43.50 88 PHE A CA 1
ATOM 720 C C . PHE A 1 88 ? 4.499 -16.754 -18.508 1.00 43.50 88 PHE A C 1
ATOM 722 O O . PHE A 1 88 ? 3.588 -17.284 -19.148 1.00 43.50 88 PHE A O 1
ATOM 729 N N . SER A 1 89 ? 5.529 -16.136 -19.092 1.00 36.94 89 SER A N 1
ATOM 730 C CA . SER A 1 89 ? 5.902 -16.275 -20.506 1.00 36.94 89 SER A CA 1
ATOM 731 C C . SER A 1 89 ? 6.974 -17.338 -20.678 1.00 36.94 89 SER A C 1
ATOM 733 O O . SER A 1 89 ? 7.982 -17.229 -19.940 1.00 36.94 89 SER A O 1
#

Radius of gyration: 13.21 Å; Cα contacts (8 Å, |Δi|>4): 110; chains: 1; bounding box: 23×28×44 Å

Foldseek 3Di:
DLQVLLVVDPFWQAWAWDWDADPVRQIEIEIETAGDPVCCVVVVVVNCVVCVVVPVGPYDYDYAHPVRVPVVVVVDPDDGPDGDPPPPD

Nearest PDB structures (foldseek):
  6wuq-assembly1_B  TM=5.634E-01  e=9.993E-02  Streptomyces sp.
  4isb-assembly1_A  TM=5.615E-01  e=1.396E-01  Mycobacterium tuberculosis H37Rv
  3wb9-assembly1_A  TM=6.145E-01  e=3.328E-01  Symbiobacterium thermophilum IAM 14863
  3bio-assembly1_B  TM=5.687E-01  e=2.547E-01  Porphyromonas gingivalis W83
  6tm4-assembly1_BBB  TM=4.933E-01  e=9.993E-02  Streptomyces sp. Tu 6176

Mean predicted aligned error: 8.72 Å

Sequence (89 aa):
RLISFAKTHSEIAMLDMLLKRDESGTTSYLIIVDMPEEHCHECFKEIYESCRDLLHRVPYMDFVTLQRGDFAKGARTEEPLYLRDEIFS